Protein AF-A0A1J5MT23-F1 (afdb_monomer_lite)

Sequence (101 aa):
FCLCDFYVTNEESTKVYGDIKQYGIVAGTSLKYAGLSDKILPFVAVEAGVFDATMDHNNQRHSELQKSYKVSTGIEFKTSNDSAFSISVGYADELGSNTFQ

Foldseek 3Di:
DDDDDDDDDDDPDDDDPWDKDKDKDKDWDKDWDCVPHVFKTKMKMKMKMWIWIWTQDPNDIDTDTWIKMKIKIWIWGDPDPPDIDIDIDIDMDTDDDPDDD

Radius of gyration: 17.05 Å; chains: 1; bounding box: 48×28×42 Å

Structure (mmCIF, N/CA/C/O backbone):
data_AF-A0A1J5MT23-F1
#
_entry.id   AF-A0A1J5MT23-F1
#
loop_
_atom_site.group_PDB
_atom_site.id
_atom_site.type_symbol
_atom_site.label_atom_id
_atom_site.label_alt_id
_atom_site.label_comp_id
_atom_site.label_asym_id
_atom_site.label_entity_id
_atom_site.label_seq_id
_atom_site.pdbx_PDB_ins_code
_atom_site.Cartn_x
_atom_site.Cartn_y
_atom_site.Cartn_z
_atom_site.occupancy
_atom_site.B_iso_or_equiv
_atom_site.auth_seq_id
_atom_site.auth_comp_id
_atom_site.auth_asym_id
_atom_site.auth_atom_id
_atom_site.pdbx_PDB_model_num
ATOM 1 N N . PHE A 1 1 ? -1.972 13.651 4.020 1.00 30.08 1 PHE A N 1
ATOM 2 C CA . PHE A 1 1 ? -1.323 12.463 4.599 1.00 30.08 1 PHE A CA 1
ATOM 3 C C . PHE A 1 1 ? -0.349 11.928 3.569 1.00 30.08 1 PHE A C 1
ATOM 5 O O . PHE A 1 1 ? -0.781 11.600 2.476 1.00 30.08 1 PHE A O 1
ATOM 12 N N . CYS A 1 2 ? 0.949 11.968 3.867 1.00 23.20 2 CYS A N 1
ATOM 13 C CA . CYS A 1 2 ? 1.997 11.407 3.016 1.00 23.20 2 CYS A CA 1
ATOM 14 C C . CYS A 1 2 ? 2.316 10.021 3.588 1.00 23.20 2 CYS A C 1
ATOM 16 O O . CYS A 1 2 ? 2.796 9.946 4.719 1.00 23.20 2 CYS A O 1
ATOM 18 N N . LEU A 1 3 ? 1.944 8.950 2.883 1.00 25.09 3 LEU A N 1
ATOM 19 C CA . LEU A 1 3 ? 2.369 7.591 3.220 1.00 25.09 3 LEU A CA 1
ATOM 20 C C . LEU A 1 3 ? 3.709 7.337 2.525 1.00 25.09 3 LEU A C 1
ATOM 22 O O . LEU A 1 3 ? 3.800 7.458 1.306 1.00 25.09 3 LEU A O 1
ATOM 26 N N . CYS A 1 4 ? 4.730 6.984 3.301 1.00 29.03 4 CYS A N 1
ATOM 27 C CA . CYS A 1 4 ? 5.959 6.399 2.779 1.00 29.03 4 CYS A CA 1
ATOM 28 C C . CYS A 1 4 ? 5.875 4.886 3.001 1.00 29.03 4 CYS A C 1
ATOM 30 O O . CYS A 1 4 ? 6.108 4.424 4.118 1.00 29.03 4 CYS A O 1
ATOM 32 N N . ASP A 1 5 ? 5.530 4.135 1.959 1.00 35.56 5 ASP A N 1
ATOM 33 C CA . ASP A 1 5 ? 5.563 2.671 1.983 1.00 35.56 5 ASP A CA 1
ATOM 34 C C . ASP A 1 5 ? 6.954 2.171 1.560 1.00 35.56 5 ASP A C 1
ATOM 36 O O . ASP A 1 5 ? 7.527 2.650 0.580 1.00 35.56 5 ASP A O 1
ATOM 40 N N . PHE A 1 6 ? 7.497 1.200 2.299 1.00 31.31 6 PHE A N 1
ATOM 41 C CA . PHE A 1 6 ? 8.714 0.468 1.937 1.00 31.31 6 PHE A CA 1
ATOM 42 C C . PHE A 1 6 ? 8.331 -0.831 1.216 1.00 31.31 6 PHE A C 1
ATOM 44 O O . PHE A 1 6 ? 7.570 -1.634 1.754 1.00 31.31 6 PHE A O 1
ATOM 51 N N . TYR A 1 7 ? 8.884 -1.049 0.022 1.00 41.28 7 TYR A N 1
ATOM 52 C CA . TYR A 1 7 ? 8.693 -2.266 -0.769 1.00 41.28 7 TYR A CA 1
ATOM 53 C C . TYR A 1 7 ? 9.921 -3.177 -0.643 1.00 41.28 7 TYR A C 1
ATOM 55 O O . TYR A 1 7 ? 11.053 -2.711 -0.755 1.00 41.28 7 TYR A O 1
ATOM 63 N N . VAL A 1 8 ? 9.698 -4.476 -0.421 1.00 34.66 8 VAL A N 1
ATOM 64 C CA . VAL A 1 8 ? 10.716 -5.530 -0.556 1.00 34.66 8 VAL A CA 1
ATOM 65 C C . VAL A 1 8 ? 10.153 -6.562 -1.525 1.00 34.66 8 VAL A C 1
ATOM 67 O O . VAL A 1 8 ? 9.237 -7.304 -1.172 1.00 34.66 8 VAL A O 1
ATOM 70 N N . THR A 1 9 ? 10.660 -6.586 -2.754 1.00 39.19 9 THR A N 1
ATOM 71 C CA . THR A 1 9 ? 10.376 -7.649 -3.721 1.00 39.19 9 THR A CA 1
ATOM 72 C C . THR A 1 9 ? 11.400 -8.766 -3.526 1.00 39.19 9 THR A C 1
ATOM 74 O O . THR A 1 9 ? 12.599 -8.519 -3.419 1.00 39.19 9 THR A O 1
ATOM 77 N N . ASN A 1 10 ? 10.926 -10.005 -3.399 1.00 38.69 10 ASN A N 1
ATOM 78 C CA . ASN A 1 10 ? 11.782 -11.188 -3.384 1.00 38.69 10 ASN A CA 1
ATOM 79 C C . ASN A 1 10 ? 11.652 -11.858 -4.754 1.00 38.69 10 ASN A C 1
ATOM 81 O O . ASN A 1 10 ? 10.701 -12.601 -4.986 1.00 38.69 10 ASN A O 1
ATOM 85 N N . GLU A 1 11 ? 12.558 -11.526 -5.671 1.00 43.72 11 GLU A N 1
ATOM 86 C CA . GLU A 1 11 ? 12.685 -12.212 -6.957 1.00 43.72 11 GLU A CA 1
ATOM 87 C C . GLU A 1 11 ? 13.779 -13.281 -6.870 1.00 43.72 11 GLU A C 1
ATOM 89 O O . GLU A 1 11 ? 14.976 -12.997 -6.923 1.00 43.72 11 GLU A O 1
ATOM 94 N N . GLU A 1 12 ? 13.365 -14.546 -6.787 1.00 48.91 12 GLU A N 1
ATOM 95 C CA . GLU A 1 12 ? 14.185 -15.663 -7.250 1.00 48.91 12 GLU A CA 1
ATOM 96 C C . GLU A 1 12 ? 13.962 -15.846 -8.756 1.00 48.91 12 GLU A C 1
ATOM 98 O O . GLU A 1 12 ? 13.038 -16.543 -9.162 1.00 48.91 12 GLU A O 1
ATOM 103 N N . SER A 1 13 ? 14.809 -15.237 -9.590 1.00 38.44 13 SER A N 1
ATOM 104 C CA . SER A 1 13 ? 15.443 -15.893 -10.746 1.00 38.44 13 SER A CA 1
ATOM 105 C C . SER A 1 13 ? 16.292 -14.892 -11.536 1.00 38.44 13 SER A C 1
ATOM 107 O O . SER A 1 13 ? 15.863 -13.791 -11.850 1.00 38.44 13 SER A O 1
ATOM 109 N N . THR A 1 14 ? 17.494 -15.336 -11.908 1.00 36.19 14 THR A N 1
ATOM 110 C CA . THR A 1 14 ? 18.517 -14.671 -12.737 1.00 36.19 14 THR A CA 1
ATOM 111 C C . THR A 1 14 ? 19.237 -13.457 -12.134 1.00 36.19 14 THR A C 1
ATOM 113 O O . THR A 1 14 ? 18.769 -12.330 -12.113 1.00 36.19 14 THR A O 1
ATOM 116 N N . LYS A 1 15 ? 20.472 -13.728 -11.688 1.00 42.31 15 LYS A N 1
ATOM 117 C CA . LYS A 1 15 ? 21.497 -12.775 -11.246 1.00 42.31 15 LYS A CA 1
ATOM 118 C C . LYS A 1 15 ? 21.612 -11.557 -12.170 1.00 42.31 15 LYS A C 1
ATOM 120 O O . LYS A 1 15 ? 22.299 -11.621 -13.187 1.00 42.31 15 LYS A O 1
ATOM 125 N N . VAL A 1 16 ? 21.091 -10.428 -11.713 1.00 42.97 16 VAL A N 1
ATOM 126 C CA . VAL A 1 16 ? 21.553 -9.101 -12.108 1.00 42.97 16 VAL A CA 1
ATOM 127 C C . VAL A 1 16 ? 22.141 -8.461 -10.851 1.00 42.97 16 VAL A C 1
ATOM 129 O O . VAL A 1 16 ? 21.431 -8.116 -9.915 1.00 42.97 16 VAL A O 1
ATOM 132 N N . TYR A 1 17 ? 23.473 -8.394 -10.780 1.00 44.75 17 TYR A N 1
ATOM 133 C CA . TYR A 1 17 ? 24.194 -7.735 -9.686 1.00 44.75 17 TYR A CA 1
AT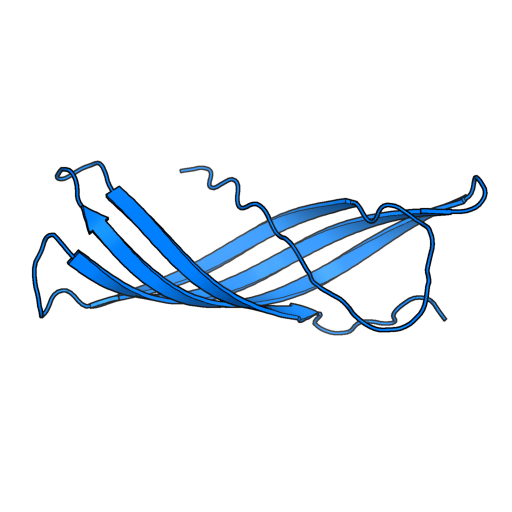OM 134 C C . TYR A 1 17 ? 24.091 -6.210 -9.862 1.00 44.75 17 TYR A C 1
ATOM 136 O O . TYR A 1 17 ? 24.998 -5.582 -10.415 1.00 44.75 17 TYR A O 1
ATOM 144 N N . GLY A 1 18 ? 22.975 -5.626 -9.438 1.00 52.44 18 GLY A N 1
ATOM 145 C CA . GLY A 1 18 ? 22.769 -4.181 -9.389 1.00 52.44 18 GLY A CA 1
ATOM 146 C C . GLY A 1 18 ? 21.690 -3.835 -8.369 1.00 52.44 18 GLY A C 1
ATOM 147 O O . GLY A 1 18 ? 20.652 -4.490 -8.328 1.00 52.44 18 GLY A O 1
ATOM 148 N N . ASP A 1 19 ? 21.941 -2.829 -7.534 1.00 62.44 19 ASP A N 1
ATOM 149 C CA . ASP A 1 19 ? 20.929 -2.314 -6.612 1.00 62.44 19 ASP A CA 1
ATOM 150 C C . ASP A 1 19 ? 19.840 -1.606 -7.433 1.00 62.44 19 ASP A C 1
ATOM 152 O O . ASP A 1 19 ? 20.090 -0.550 -8.020 1.00 62.44 19 ASP A O 1
ATOM 156 N N . ILE A 1 20 ? 18.634 -2.175 -7.480 1.00 67.12 20 ILE A N 1
ATOM 157 C CA . ILE A 1 20 ? 17.471 -1.517 -8.083 1.00 67.12 20 ILE A CA 1
ATOM 158 C C . ILE A 1 20 ? 16.884 -0.555 -7.049 1.00 67.12 20 ILE A C 1
ATOM 160 O O . ILE A 1 20 ? 16.499 -0.953 -5.949 1.00 67.12 20 ILE A O 1
ATOM 164 N N . LYS A 1 21 ? 16.805 0.729 -7.402 1.00 79.06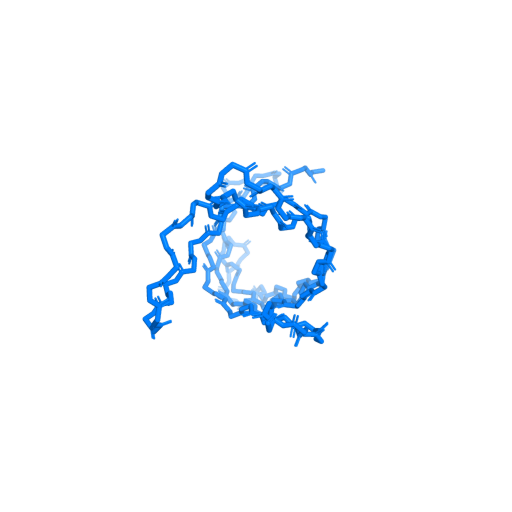 21 LYS A N 1
ATOM 165 C CA . LYS A 1 21 ? 16.140 1.757 -6.592 1.00 79.06 21 LYS A CA 1
ATOM 166 C C . LYS A 1 21 ? 14.868 2.192 -7.295 1.00 79.06 21 LYS A C 1
ATOM 168 O O . LYS A 1 21 ? 14.937 2.664 -8.425 1.00 79.06 21 LYS A O 1
ATOM 173 N N . GLN A 1 22 ? 13.732 2.074 -6.615 1.00 77.44 22 GLN A N 1
ATOM 174 C CA . GLN A 1 22 ? 12.435 2.498 -7.137 1.00 77.44 22 GLN A CA 1
ATOM 175 C C . GLN A 1 22 ? 11.823 3.573 -6.243 1.00 77.44 22 GLN A C 1
ATOM 177 O O . GLN A 1 22 ? 11.705 3.396 -5.030 1.00 77.44 22 GLN A O 1
ATOM 182 N N . TYR A 1 23 ? 11.408 4.681 -6.853 1.00 82.69 23 TYR A N 1
ATOM 183 C CA . TYR A 1 23 ? 10.656 5.744 -6.187 1.00 82.69 23 TYR A CA 1
ATOM 184 C C . TYR A 1 23 ? 9.471 6.132 -7.054 1.00 82.69 23 TYR A C 1
ATOM 186 O O . TYR A 1 23 ? 9.621 6.301 -8.259 1.00 82.69 23 TYR A O 1
ATOM 194 N N . GLY A 1 24 ? 8.293 6.299 -6.462 1.00 85.12 24 GLY A N 1
ATOM 195 C CA . GLY A 1 24 ? 7.095 6.534 -7.253 1.00 85.12 24 GLY A CA 1
ATOM 196 C C . GLY A 1 24 ? 5.988 7.260 -6.524 1.00 85.12 24 GLY A C 1
ATOM 197 O O . GLY A 1 24 ? 6.028 7.472 -5.311 1.00 85.12 24 GLY A O 1
ATOM 198 N N . ILE A 1 25 ? 4.990 7.638 -7.312 1.00 86.88 25 ILE A N 1
ATOM 199 C CA . ILE A 1 25 ? 3.731 8.185 -6.826 1.00 86.88 25 ILE A CA 1
ATOM 200 C C . ILE A 1 25 ? 2.687 7.089 -6.971 1.00 86.88 25 ILE A C 1
ATOM 202 O O . ILE A 1 25 ? 2.504 6.537 -8.056 1.00 86.88 25 ILE A O 1
ATOM 206 N N . VAL A 1 26 ? 1.987 6.815 -5.875 1.00 88.50 26 VAL A N 1
ATOM 207 C CA . VAL A 1 26 ? 0.871 5.873 -5.825 1.00 88.50 26 VAL A CA 1
ATOM 208 C C . VAL A 1 26 ? -0.423 6.618 -5.545 1.00 88.50 26 VAL A C 1
ATOM 210 O O . VAL A 1 26 ? -0.464 7.564 -4.756 1.00 88.50 26 VAL A O 1
ATOM 213 N N . ALA A 1 27 ? -1.492 6.186 -6.197 1.00 91.81 27 ALA A N 1
ATOM 214 C CA . ALA A 1 27 ? -2.845 6.628 -5.924 1.00 91.81 27 ALA A CA 1
ATOM 215 C C . ALA A 1 27 ? -3.756 5.407 -5.881 1.00 91.81 27 ALA A C 1
ATOM 217 O O . ALA A 1 27 ? -3.642 4.499 -6.703 1.00 91.81 27 ALA A O 1
ATOM 218 N N . GLY A 1 28 ? -4.685 5.381 -4.936 1.00 92.31 28 GLY A N 1
ATOM 219 C CA . GLY A 1 28 ? -5.559 4.235 -4.795 1.00 92.31 28 GLY A CA 1
ATOM 220 C C . GLY A 1 28 ? -6.761 4.489 -3.922 1.00 92.31 28 GLY A C 1
ATOM 221 O O . GLY A 1 28 ? -6.978 5.582 -3.397 1.00 92.31 28 GLY A O 1
ATOM 222 N N . THR A 1 29 ? -7.557 3.440 -3.803 1.00 95.44 29 THR A N 1
ATOM 223 C CA . THR A 1 29 ? -8.766 3.414 -2.998 1.00 95.44 29 THR A CA 1
ATOM 224 C C . THR A 1 29 ? -8.728 2.221 -2.060 1.00 95.44 29 THR A C 1
ATOM 226 O O . THR A 1 29 ? -8.145 1.184 -2.376 1.00 95.44 29 THR A O 1
ATOM 229 N N . SER A 1 30 ? -9.360 2.364 -0.899 1.00 95.19 30 SER A N 1
ATOM 230 C CA . SER A 1 30 ? -9.512 1.281 0.066 1.00 95.19 30 SER A CA 1
ATOM 231 C C . SER A 1 30 ? -10.953 1.191 0.544 1.00 95.19 30 SER A C 1
ATOM 233 O O . SER A 1 30 ? -11.633 2.201 0.730 1.00 95.19 30 SER A O 1
ATOM 235 N N . LEU A 1 31 ? -11.414 -0.038 0.748 1.00 95.31 31 LEU A N 1
ATOM 236 C CA . LEU A 1 31 ? -12.708 -0.355 1.327 1.00 95.31 31 LEU A CA 1
ATOM 237 C C . LEU A 1 31 ? -12.482 -0.966 2.706 1.00 95.31 31 LEU A C 1
ATOM 239 O O . LEU A 1 31 ? -11.874 -2.028 2.817 1.00 95.31 31 LEU A O 1
ATOM 243 N N . LYS A 1 32 ? -12.988 -0.301 3.748 1.00 93.62 32 LYS A N 1
ATOM 244 C CA . LYS A 1 32 ? -12.880 -0.735 5.146 1.00 93.62 32 LYS A CA 1
ATOM 245 C C . LYS A 1 32 ? -14.199 -1.334 5.621 1.00 93.62 32 LYS A C 1
ATOM 247 O O . LYS A 1 32 ? -15.260 -0.752 5.400 1.00 93.62 32 LYS A O 1
ATOM 252 N N . TYR A 1 33 ? -14.131 -2.461 6.317 1.00 90.69 33 TYR A N 1
ATOM 253 C CA . TYR A 1 33 ? -15.283 -3.116 6.923 1.00 90.69 33 TYR A CA 1
ATOM 254 C C . TYR A 1 33 ? -15.338 -2.833 8.428 1.00 90.69 33 TYR A C 1
ATOM 256 O O . TYR A 1 33 ? -14.456 -3.247 9.173 1.00 90.69 33 TYR A O 1
ATOM 264 N N . ALA A 1 34 ? -16.391 -2.149 8.884 1.00 82.88 34 ALA A N 1
ATOM 265 C CA . ALA A 1 34 ? -16.587 -1.788 10.294 1.00 82.88 34 ALA A CA 1
ATOM 266 C C . ALA A 1 34 ? -17.534 -2.726 11.065 1.00 82.88 34 ALA A C 1
ATOM 268 O O . ALA A 1 34 ? -17.779 -2.519 12.247 1.00 82.88 34 ALA A O 1
ATOM 269 N N . GLY A 1 35 ? -18.064 -3.777 10.429 1.00 73.75 35 GLY A N 1
ATOM 270 C CA . GLY A 1 35 ? -19.114 -4.611 11.030 1.00 73.75 35 GLY A CA 1
ATOM 271 C C . GLY A 1 35 ? -18.670 -5.524 12.183 1.00 73.75 35 GLY A C 1
ATOM 272 O O . GLY A 1 35 ? -19.521 -6.151 12.801 1.00 73.75 35 GLY A O 1
ATOM 273 N N . LEU A 1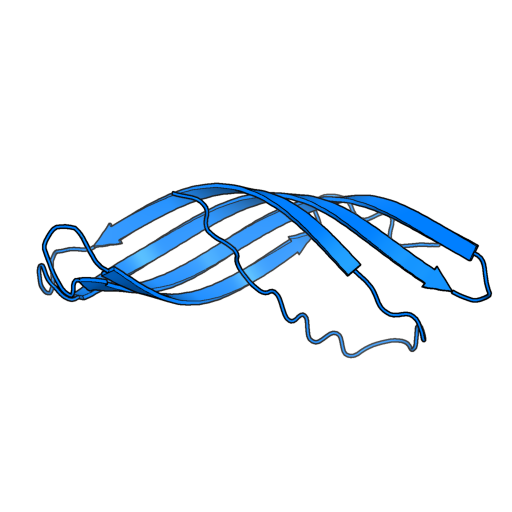 36 ? -17.367 -5.625 12.473 1.00 70.31 36 LEU A N 1
ATOM 274 C CA . LEU A 1 36 ? -16.828 -6.411 13.598 1.00 70.31 36 LEU A CA 1
ATOM 275 C C . LEU A 1 36 ? -16.533 -5.549 14.836 1.00 70.31 36 LEU A C 1
ATOM 277 O O . LEU A 1 36 ? -16.773 -5.979 15.961 1.00 70.31 36 LEU A O 1
ATOM 281 N N . SER A 1 37 ? -15.973 -4.354 14.641 1.00 79.50 37 SER A N 1
ATOM 282 C CA . SER A 1 37 ? -15.611 -3.402 15.694 1.00 79.50 37 SER A CA 1
ATOM 283 C C . SER A 1 37 ? -15.237 -2.063 15.066 1.00 79.50 37 SER A C 1
ATOM 285 O O . SER A 1 37 ? -14.527 -2.031 14.065 1.00 79.50 37 SER A O 1
ATOM 287 N N . ASP A 1 38 ? -15.583 -0.950 15.711 1.00 83.44 38 ASP A N 1
ATOM 288 C CA . ASP A 1 38 ? -15.163 0.379 15.244 1.00 83.44 38 ASP A CA 1
ATOM 289 C C . ASP A 1 38 ? -13.651 0.626 15.382 1.00 83.44 38 ASP A C 1
ATOM 291 O O . ASP A 1 38 ? -13.129 1.575 14.784 1.00 83.44 38 ASP A O 1
ATOM 295 N N . LYS A 1 39 ? -12.956 -0.217 16.166 1.00 89.50 39 LYS A N 1
ATOM 296 C CA . LYS A 1 39 ? -11.518 -0.119 16.459 1.00 89.50 39 LYS A CA 1
ATOM 297 C C . LYS A 1 39 ? -10.636 -1.014 15.589 1.00 89.50 39 LYS A C 1
ATOM 299 O O . LYS A 1 39 ? -9.448 -0.728 15.482 1.00 89.50 39 LYS A O 1
ATOM 304 N N . ILE A 1 40 ? -11.186 -2.081 15.005 1.00 92.38 40 ILE A N 1
ATOM 305 C CA . ILE A 1 40 ? -10.452 -3.043 14.170 1.00 92.38 40 ILE A CA 1
ATOM 306 C C . ILE A 1 40 ? -11.192 -3.163 12.844 1.00 92.38 40 ILE A C 1
ATOM 308 O O . ILE A 1 40 ? -12.282 -3.728 12.788 1.00 92.38 40 ILE A O 1
ATOM 312 N N . LEU A 1 41 ? -10.588 -2.629 11.789 1.00 94.31 41 LEU A N 1
ATOM 313 C CA . LEU A 1 41 ? -11.193 -2.487 10.474 1.00 94.31 41 LEU A CA 1
ATOM 314 C C . LEU A 1 41 ? -10.402 -3.298 9.444 1.00 94.31 41 LEU A C 1
ATOM 316 O O . LEU A 1 41 ? -9.385 -2.816 8.936 1.00 94.31 41 LEU A O 1
ATOM 320 N N . PRO A 1 42 ? -10.841 -4.523 9.109 1.00 95.25 42 PRO A N 1
ATOM 321 C CA . PRO A 1 42 ? -10.350 -5.212 7.926 1.00 95.25 42 PRO A CA 1
ATOM 322 C C . PRO A 1 42 ? -10.581 -4.355 6.682 1.00 95.25 42 PRO A C 1
ATOM 324 O O . PRO A 1 42 ? -11.616 -3.692 6.566 1.00 95.25 42 PRO A O 1
ATOM 327 N N . PHE A 1 43 ? -9.641 -4.372 5.745 1.00 95.44 43 PHE A N 1
ATOM 328 C CA . PHE A 1 43 ? -9.766 -3.612 4.511 1.00 95.44 43 PHE A CA 1
ATOM 329 C C . PHE A 1 43 ? -9.163 -4.329 3.311 1.00 95.44 43 PHE A C 1
ATOM 331 O O . PHE A 1 43 ? -8.260 -5.152 3.448 1.00 95.44 43 PHE A O 1
ATOM 338 N N . VAL A 1 44 ? -9.650 -3.951 2.132 1.00 96.81 44 VAL A N 1
ATOM 339 C CA . VAL A 1 44 ? -9.049 -4.268 0.832 1.00 96.81 44 VAL A CA 1
ATOM 340 C C . VAL A 1 44 ? -8.705 -2.953 0.147 1.00 96.81 44 VAL A C 1
ATOM 342 O O . VAL A 1 44 ? -9.501 -2.015 0.201 1.00 96.81 44 VAL A O 1
ATOM 345 N N . ALA A 1 45 ? -7.538 -2.864 -0.480 1.00 96.50 45 ALA A N 1
ATOM 346 C CA . ALA A 1 45 ? -7.110 -1.690 -1.226 1.00 96.50 45 ALA A CA 1
ATOM 347 C C . ALA A 1 45 ? -6.620 -2.060 -2.625 1.00 96.50 45 ALA A C 1
ATOM 349 O O . ALA A 1 45 ? -6.059 -3.133 -2.849 1.00 96.50 45 ALA A O 1
ATOM 350 N N . VAL A 1 46 ? -6.857 -1.145 -3.561 1.00 94.75 46 VAL A N 1
ATOM 351 C CA . VAL A 1 46 ? -6.354 -1.206 -4.931 1.00 94.75 46 VAL A CA 1
ATOM 352 C C . VAL A 1 46 ? -5.667 0.114 -5.225 1.00 94.75 46 VAL A C 1
ATOM 354 O O . VAL A 1 46 ? -6.262 1.184 -5.077 1.00 94.75 46 VAL A O 1
ATOM 357 N N . GLU A 1 47 ? -4.413 0.028 -5.635 1.00 92.81 47 GLU A N 1
ATOM 358 C CA . GLU A 1 47 ? -3.539 1.164 -5.886 1.00 92.81 47 GLU A CA 1
ATOM 359 C C . GLU A 1 47 ? -2.918 1.017 -7.272 1.00 92.81 47 GLU A C 1
ATOM 361 O O . GLU A 1 47 ? -2.620 -0.087 -7.720 1.00 92.81 47 GLU A O 1
ATOM 366 N N . ALA A 1 48 ? -2.728 2.135 -7.957 1.00 90.94 48 ALA A N 1
ATOM 367 C CA . ALA A 1 48 ? -1.956 2.226 -9.181 1.00 90.94 48 ALA A CA 1
ATOM 368 C C . ALA A 1 48 ? -0.870 3.280 -8.985 1.00 90.94 48 ALA A C 1
ATOM 370 O O . ALA A 1 48 ? -1.089 4.297 -8.321 1.00 90.94 48 ALA A O 1
ATOM 371 N N . GLY A 1 49 ? 0.304 3.046 -9.556 1.00 89.62 49 GLY A N 1
ATOM 372 C CA . GLY A 1 49 ? 1.423 3.956 -9.397 1.00 89.62 49 GLY A CA 1
ATOM 373 C C . GLY A 1 49 ? 2.322 4.031 -10.613 1.00 89.62 49 GLY A C 1
ATOM 374 O O . GLY A 1 49 ? 2.276 3.194 -11.516 1.00 89.62 49 GLY A O 1
ATOM 375 N N . VAL A 1 50 ? 3.131 5.083 -10.617 1.00 87.25 50 VAL A N 1
ATOM 376 C CA . VAL A 1 50 ? 4.223 5.279 -11.567 1.00 87.25 50 VAL A CA 1
ATOM 377 C C . VAL A 1 50 ? 5.505 5.425 -10.764 1.00 87.25 50 VAL A C 1
ATOM 379 O O . VAL A 1 50 ? 5.559 6.240 -9.841 1.00 87.25 50 VAL A O 1
ATOM 382 N N . PHE A 1 51 ? 6.513 4.640 -11.120 1.00 85.38 51 PHE A N 1
ATOM 383 C CA . PHE A 1 51 ? 7.773 4.503 -10.406 1.00 85.38 51 PHE A CA 1
ATOM 384 C C . PHE A 1 51 ? 8.930 4.785 -11.363 1.00 85.38 51 PHE A C 1
ATOM 386 O O . PHE A 1 51 ? 8.955 4.271 -12.474 1.00 85.38 51 PHE A O 1
ATOM 393 N N . ASP A 1 52 ? 9.879 5.613 -10.942 1.00 83.31 52 ASP A N 1
ATOM 394 C CA . ASP A 1 52 ? 11.199 5.698 -11.564 1.00 83.31 52 ASP A CA 1
ATOM 395 C C . ASP A 1 52 ? 12.062 4.584 -10.971 1.00 83.31 52 ASP A C 1
ATOM 397 O O . ASP A 1 52 ? 12.393 4.609 -9.779 1.00 83.31 52 ASP A O 1
ATOM 401 N N . ALA A 1 53 ? 12.365 3.589 -11.801 1.00 81.88 53 ALA A N 1
ATOM 402 C CA . ALA A 1 53 ? 13.248 2.486 -11.480 1.00 81.88 53 ALA A CA 1
ATOM 403 C C . ALA A 1 53 ? 14.636 2.790 -12.039 1.00 81.88 53 ALA A C 1
ATOM 405 O O . ALA A 1 53 ? 14.839 2.835 -13.251 1.00 81.88 53 ALA A O 1
ATOM 406 N N . THR A 1 54 ? 15.604 3.004 -11.150 1.00 79.56 54 THR A N 1
ATOM 407 C CA . THR A 1 54 ? 17.012 3.169 -11.511 1.00 79.56 54 THR A CA 1
ATOM 408 C C . THR A 1 54 ? 17.776 1.883 -11.212 1.00 79.56 54 THR A C 1
ATOM 410 O O . THR A 1 54 ? 17.729 1.380 -10.088 1.00 79.56 54 THR A O 1
ATOM 413 N N . MET A 1 55 ? 18.536 1.406 -12.195 1.00 78.94 55 MET A N 1
ATOM 414 C CA . MET A 1 55 ? 19.501 0.321 -12.057 1.00 78.94 55 MET A CA 1
ATOM 415 C C . MET A 1 55 ? 20.896 0.830 -12.432 1.00 78.94 55 MET A C 1
ATOM 417 O O . MET A 1 55 ? 21.114 1.328 -13.539 1.00 78.94 55 MET A O 1
ATOM 421 N N . ASP A 1 56 ? 21.845 0.686 -11.508 1.00 75.12 56 ASP A N 1
ATOM 422 C CA . ASP A 1 56 ? 23.256 0.991 -11.741 1.00 75.12 56 ASP A CA 1
ATOM 423 C C . ASP A 1 56 ? 24.020 -0.319 -12.001 1.00 75.12 56 ASP A C 1
ATOM 425 O O . ASP A 1 56 ? 24.129 -1.172 -11.118 1.00 75.12 56 ASP A O 1
ATOM 429 N N . HIS A 1 57 ? 24.563 -0.493 -13.211 1.00 74.94 57 HIS A N 1
ATOM 430 C CA . HIS A 1 57 ? 25.360 -1.671 -13.569 1.00 74.94 57 HIS A CA 1
ATOM 431 C C . HIS A 1 57 ? 26.539 -1.292 -14.474 1.00 74.94 57 HIS A C 1
ATOM 433 O O . HIS A 1 57 ? 26.372 -0.585 -15.460 1.00 74.94 57 HIS A O 1
ATOM 439 N N . ASN A 1 58 ? 27.756 -1.749 -14.149 1.00 69.56 58 ASN A N 1
ATOM 440 C CA . ASN A 1 58 ? 28.979 -1.507 -14.938 1.00 69.56 58 ASN A CA 1
ATOM 441 C C . ASN A 1 58 ? 29.206 -0.035 -15.363 1.00 69.56 58 ASN A C 1
ATOM 443 O O . ASN A 1 58 ? 29.533 0.239 -16.517 1.00 69.56 58 ASN A O 1
ATOM 447 N N . ASN A 1 59 ? 29.047 0.924 -14.439 1.00 68.88 59 ASN A N 1
ATOM 448 C CA . ASN A 1 59 ? 29.124 2.377 -14.700 1.00 68.88 59 ASN A CA 1
ATOM 449 C C . ASN A 1 59 ? 28.100 2.914 -15.722 1.00 68.88 59 ASN A C 1
ATOM 451 O O . ASN A 1 59 ? 28.235 4.045 -16.193 1.00 68.88 59 ASN A O 1
ATOM 455 N N . GLN A 1 60 ? 27.065 2.141 -16.043 1.00 67.56 60 GLN A N 1
ATOM 456 C CA . GLN A 1 60 ? 25.923 2.578 -16.833 1.00 67.56 60 GLN A CA 1
ATOM 457 C C . GLN A 1 60 ? 24.700 2.664 -15.923 1.00 67.56 60 GLN A C 1
ATOM 459 O O . GLN A 1 60 ? 24.347 1.712 -15.226 1.00 67.56 60 GLN A O 1
ATOM 464 N N . ARG A 1 61 ? 24.082 3.847 -15.908 1.00 72.50 61 ARG A N 1
ATOM 465 C CA . ARG A 1 61 ? 22.841 4.104 -15.183 1.00 72.50 61 ARG A CA 1
ATOM 466 C C . ARG A 1 61 ? 21.681 3.978 -16.156 1.00 72.50 61 ARG A C 1
ATOM 468 O O . ARG A 1 61 ? 21.583 4.765 -17.096 1.00 72.50 61 ARG A O 1
ATOM 475 N N . HIS A 1 62 ? 20.805 3.021 -15.897 1.00 75.31 62 HIS A N 1
ATOM 476 C CA . HIS A 1 62 ? 19.548 2.863 -16.612 1.00 75.31 62 HIS A CA 1
ATOM 477 C C . HIS A 1 62 ? 18.407 3.358 -15.723 1.00 75.31 62 HIS A C 1
ATOM 479 O O . HIS A 1 62 ? 18.355 3.024 -14.543 1.00 75.31 62 HIS A O 1
ATOM 485 N N . SER A 1 63 ? 17.525 4.192 -16.273 1.00 77.12 63 SER A N 1
ATOM 486 C CA . SER A 1 63 ? 16.316 4.672 -15.597 1.00 77.12 63 SER A CA 1
ATOM 487 C C . SER A 1 63 ? 15.129 4.446 -16.519 1.00 77.12 63 SER A C 1
ATOM 489 O O . SER A 1 63 ? 15.183 4.794 -17.702 1.00 77.12 63 SER A O 1
ATOM 491 N N . GLU A 1 64 ? 14.085 3.834 -15.975 1.00 80.44 64 GLU A N 1
ATOM 492 C CA . GLU A 1 64 ? 12.839 3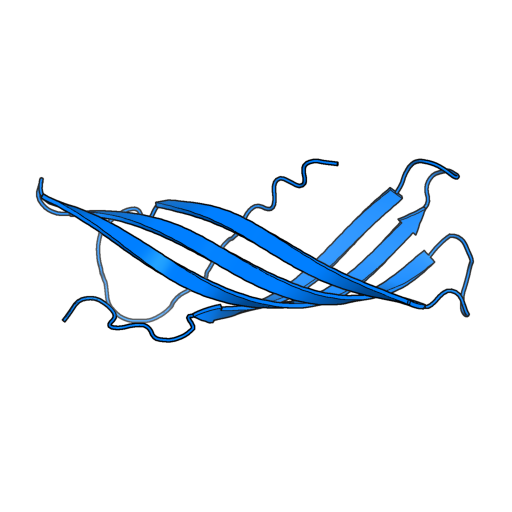.570 -16.677 1.00 80.44 64 GLU A CA 1
ATOM 493 C C . GLU A 1 64 ? 11.647 3.967 -15.807 1.00 80.44 64 GLU A C 1
ATOM 495 O O . GLU A 1 64 ? 11.618 3.737 -14.597 1.00 80.44 64 GLU A O 1
ATOM 500 N N . LEU A 1 65 ? 10.643 4.566 -16.448 1.00 81.94 65 LEU A N 1
ATOM 501 C CA . LEU A 1 65 ? 9.359 4.840 -15.818 1.00 81.94 65 LEU A CA 1
ATOM 502 C C . LEU A 1 65 ? 8.466 3.606 -15.930 1.00 81.94 65 LEU A C 1
ATOM 504 O O . LEU A 1 65 ? 7.892 3.336 -16.985 1.00 81.94 65 LEU A O 1
ATOM 508 N N . GLN A 1 66 ? 8.304 2.905 -14.818 1.00 83.44 66 GLN A N 1
ATOM 509 C CA . GLN A 1 66 ? 7.442 1.742 -14.695 1.00 83.44 66 GLN A CA 1
ATOM 510 C C . GLN A 1 66 ? 6.055 2.155 -14.203 1.00 83.44 66 GLN A C 1
ATOM 512 O O . GLN A 1 66 ? 5.905 2.975 -13.296 1.00 83.44 66 GLN A O 1
ATOM 517 N N . LYS A 1 67 ? 5.012 1.575 -14.792 1.00 86.75 67 LYS A N 1
ATOM 518 C CA . LYS A 1 67 ? 3.644 1.666 -14.269 1.00 86.75 67 LYS A CA 1
ATOM 519 C C . LYS A 1 67 ? 3.349 0.370 -13.538 1.00 86.75 67 LYS A C 1
ATOM 521 O O . LYS A 1 67 ? 3.691 -0.687 -14.050 1.00 86.75 67 LYS A O 1
ATOM 526 N N . SER A 1 68 ? 2.686 0.424 -12.395 1.00 87.19 68 SER A N 1
ATOM 527 C CA . SER A 1 68 ? 2.304 -0.786 -11.667 1.00 87.19 68 SER A CA 1
ATOM 528 C C . SER A 1 68 ? 0.947 -0.636 -10.999 1.00 87.19 68 SER A C 1
ATOM 530 O O . SER A 1 68 ? 0.419 0.472 -10.845 1.00 87.19 68 SER A O 1
ATOM 532 N N . TYR A 1 69 ? 0.367 -1.769 -10.622 1.00 89.75 69 TYR A N 1
ATOM 533 C CA . TYR A 1 69 ? -0.768 -1.817 -9.713 1.00 89.75 69 TYR A CA 1
ATOM 534 C C . TYR A 1 69 ? -0.434 -2.680 -8.504 1.00 89.75 69 TYR A C 1
ATOM 536 O O . TYR A 1 69 ? 0.401 -3.578 -8.566 1.00 89.75 69 TYR A O 1
ATOM 544 N N . LYS A 1 70 ? -1.126 -2.417 -7.401 1.00 90.69 70 LYS A N 1
ATOM 545 C CA . LYS A 1 70 ? -1.053 -3.182 -6.163 1.00 90.69 70 LYS A CA 1
ATOM 546 C C . LYS A 1 70 ? -2.459 -3.483 -5.680 1.00 90.69 70 LYS A C 1
ATOM 548 O O . LYS A 1 70 ? -3.321 -2.607 -5.639 1.00 90.69 70 LYS A O 1
ATOM 553 N N . VAL A 1 71 ? -2.678 -4.730 -5.291 1.00 93.06 71 VAL A N 1
ATOM 554 C CA . VAL A 1 71 ? -3.875 -5.164 -4.575 1.00 93.06 71 VAL A CA 1
ATOM 555 C C . VAL A 1 71 ? -3.428 -5.640 -3.206 1.00 93.06 71 VAL A C 1
ATOM 557 O O . VAL A 1 71 ? -2.567 -6.513 -3.103 1.00 93.06 71 VAL A O 1
ATOM 560 N N . SER A 1 72 ? -3.993 -5.073 -2.145 1.00 95.62 72 SER A N 1
ATOM 561 C CA . SER A 1 72 ? -3.647 -5.442 -0.776 1.00 95.62 72 SER A CA 1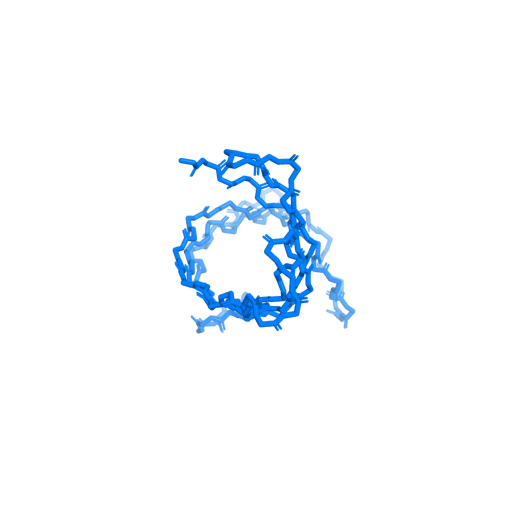
ATOM 562 C C . SER A 1 72 ? -4.875 -5.710 0.077 1.00 95.62 72 SER A C 1
ATOM 564 O O . SER A 1 72 ? -5.968 -5.194 -0.155 1.00 95.62 72 SER A O 1
ATOM 566 N N . THR A 1 73 ? -4.683 -6.550 1.084 1.00 96.75 73 THR A N 1
ATOM 567 C CA . THR A 1 73 ? -5.641 -6.788 2.156 1.00 96.75 73 THR A CA 1
ATOM 568 C C . THR A 1 73 ? -4.939 -6.569 3.484 1.00 96.75 73 THR A C 1
ATOM 570 O O . THR A 1 73 ? -3.757 -6.883 3.645 1.00 96.75 73 THR A O 1
ATOM 573 N N . GLY A 1 74 ? -5.651 -6.023 4.458 1.00 96.12 74 GLY A N 1
ATOM 574 C CA . GLY A 1 74 ? -5.044 -5.676 5.731 1.00 96.12 74 GLY A CA 1
ATOM 575 C C . GLY A 1 74 ? -6.045 -5.462 6.843 1.00 96.12 74 GLY A C 1
ATOM 576 O O . GLY A 1 74 ? -7.252 -5.640 6.683 1.00 96.12 74 GLY A O 1
ATOM 577 N N . ILE A 1 75 ? -5.506 -5.087 7.994 1.00 95.12 75 ILE A N 1
ATOM 578 C CA . ILE A 1 75 ? -6.268 -4.724 9.180 1.00 95.12 75 ILE A CA 1
ATOM 579 C C . ILE A 1 75 ? -5.757 -3.365 9.648 1.00 95.12 75 ILE A C 1
ATOM 581 O O . ILE A 1 75 ? -4.557 -3.175 9.856 1.00 95.12 75 ILE A O 1
ATOM 585 N N . GLU A 1 76 ? -6.674 -2.418 9.805 1.00 95.62 76 GLU A N 1
ATOM 586 C CA . GLU A 1 76 ? -6.417 -1.131 10.439 1.00 95.62 76 GLU A CA 1
ATOM 587 C C . GLU A 1 76 ? -6.902 -1.152 11.890 1.00 95.62 76 GLU A C 1
ATOM 589 O O . GLU A 1 76 ? -8.015 -1.579 12.193 1.00 95.62 76 GLU A O 1
ATOM 594 N N . PHE A 1 77 ? -6.062 -0.654 12.786 1.00 94.75 77 PHE A N 1
ATOM 595 C CA . PHE A 1 77 ? -6.327 -0.533 14.208 1.00 94.75 77 PHE A CA 1
ATOM 596 C C . PHE A 1 77 ? -6.412 0.946 14.567 1.00 94.75 77 PHE A C 1
ATOM 598 O O . PHE A 1 77 ? -5.417 1.674 14.503 1.00 94.75 77 PHE A O 1
ATOM 605 N N . LYS A 1 78 ? -7.597 1.398 14.975 1.00 93.69 78 LYS A N 1
ATOM 606 C CA . LYS A 1 78 ? -7.777 2.759 15.482 1.00 93.69 78 LYS A CA 1
ATOM 607 C C . LYS A 1 78 ? -7.285 2.847 16.919 1.00 93.69 78 LYS A C 1
ATOM 609 O O . LYS A 1 78 ? -7.817 2.183 17.811 1.00 93.69 78 LYS A O 1
ATOM 614 N N . THR A 1 79 ? -6.292 3.696 17.151 1.00 90.75 79 THR A N 1
ATOM 615 C CA . THR A 1 79 ? -5.811 4.032 18.497 1.00 90.75 79 THR A CA 1
ATOM 616 C C . THR A 1 79 ? -6.588 5.210 19.088 1.00 90.75 79 THR A C 1
ATOM 618 O O . THR A 1 79 ? -6.778 5.267 20.301 1.00 90.75 79 THR A O 1
ATOM 621 N N . SER A 1 80 ? -7.104 6.106 18.240 1.00 89.94 80 SER A N 1
ATOM 622 C CA . SER A 1 80 ? -8.045 7.175 18.596 1.00 89.94 80 SER A CA 1
ATOM 623 C C . SER A 1 80 ? -8.959 7.505 17.406 1.00 89.94 80 SER A C 1
ATOM 625 O O . SER A 1 80 ? -8.972 6.776 16.413 1.00 89.94 80 SER A O 1
ATOM 627 N N . ASN A 1 81 ? -9.725 8.595 17.490 1.00 86.44 81 ASN A N 1
ATOM 628 C CA . ASN A 1 81 ? -10.535 9.068 16.365 1.00 86.44 81 ASN A CA 1
ATOM 629 C C . ASN A 1 81 ? -9.674 9.560 15.189 1.00 86.44 81 ASN A C 1
ATOM 631 O O . ASN A 1 81 ? -10.096 9.427 14.044 1.00 86.44 81 ASN A O 1
ATOM 635 N N . ASP A 1 82 ? -8.466 10.059 15.472 1.00 91.25 82 ASP A N 1
ATOM 636 C CA . ASP A 1 82 ? -7.597 10.715 14.485 1.00 91.25 82 ASP A CA 1
ATOM 637 C C . ASP A 1 82 ? -6.310 9.929 14.201 1.00 91.25 82 ASP A C 1
ATOM 639 O O . ASP A 1 82 ? -5.515 10.306 13.339 1.00 91.25 82 ASP A O 1
ATOM 643 N N . SER A 1 83 ? -6.081 8.834 14.929 1.00 93.56 83 SER A N 1
ATOM 644 C CA . SER A 1 83 ? -4.874 8.024 14.804 1.00 93.56 83 SER A CA 1
ATOM 645 C C . SER A 1 83 ? -5.208 6.554 14.603 1.00 93.56 83 SER A C 1
ATOM 647 O O . SER A 1 83 ? -5.985 5.950 15.348 1.00 93.56 83 SER A O 1
ATOM 649 N N . ALA A 1 84 ? -4.560 5.965 13.607 1.00 93.94 84 ALA A N 1
ATOM 650 C CA . ALA A 1 84 ? -4.639 4.549 13.313 1.00 93.94 84 ALA A CA 1
ATOM 651 C C . ALA A 1 84 ? -3.271 4.036 12.862 1.00 93.94 84 ALA A C 1
ATOM 653 O O . ALA A 1 84 ? -2.461 4.793 12.325 1.00 93.94 84 ALA A O 1
ATOM 654 N N . PHE A 1 85 ? -3.028 2.749 13.073 1.00 95.12 85 PHE A N 1
ATOM 655 C CA . PHE A 1 85 ? -1.956 2.030 12.395 1.00 95.12 85 PHE A CA 1
ATOM 656 C C . PHE A 1 85 ? -2.573 0.905 11.571 1.00 95.12 85 PHE A C 1
ATOM 658 O O . PHE A 1 85 ? -3.625 0.378 11.931 1.00 95.12 85 PHE A O 1
ATOM 665 N N . SER A 1 86 ? -1.937 0.527 10.470 1.00 94.75 86 SER A N 1
ATOM 666 C CA . SER A 1 86 ? -2.410 -0.578 9.643 1.00 94.75 86 SER A CA 1
ATOM 667 C C . SER A 1 86 ? -1.284 -1.548 9.334 1.00 94.75 86 SER A C 1
ATOM 669 O O . SER A 1 86 ? -0.113 -1.177 9.280 1.00 94.75 86 SER A O 1
ATOM 671 N N . ILE A 1 87 ? -1.659 -2.812 9.175 1.00 95.50 87 ILE A N 1
ATOM 672 C CA . ILE A 1 87 ? -0.787 -3.871 8.679 1.00 95.50 87 ILE A CA 1
ATOM 673 C C . ILE A 1 87 ? -1.491 -4.456 7.464 1.00 95.50 87 ILE A C 1
ATOM 675 O O . ILE A 1 87 ? -2.679 -4.780 7.534 1.00 95.50 87 ILE A O 1
ATOM 679 N N . SER A 1 88 ? -0.773 -4.581 6.353 1.00 94.56 88 SER A N 1
ATOM 680 C CA . SER A 1 88 ? -1.316 -5.160 5.130 1.00 94.56 88 SER A CA 1
ATOM 681 C C . SER A 1 88 ? -0.308 -6.058 4.442 1.00 94.56 88 SER A C 1
ATOM 683 O O . SER A 1 88 ? 0.902 -5.920 4.608 1.00 94.56 88 SER A O 1
ATOM 685 N N . VAL A 1 89 ? -0.849 -6.989 3.674 1.00 94.69 89 VAL A N 1
ATOM 686 C CA . VAL A 1 89 ? -0.131 -7.840 2.737 1.00 94.69 89 VAL A CA 1
ATOM 687 C C . VAL A 1 89 ? -0.746 -7.593 1.371 1.00 94.69 89 VAL A C 1
ATOM 689 O O . VAL A 1 89 ? -1.967 -7.482 1.236 1.00 94.69 89 VAL A O 1
ATOM 692 N N . GLY A 1 90 ? 0.095 -7.466 0.356 1.00 90.50 90 GLY A N 1
ATOM 693 C CA . GLY A 1 90 ? -0.365 -7.181 -0.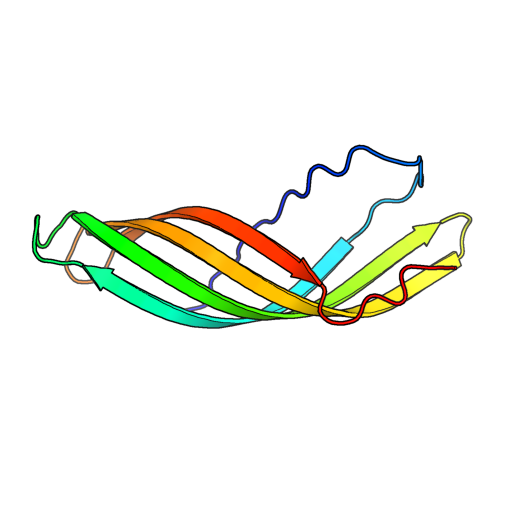988 1.00 90.50 90 GLY A CA 1
ATOM 694 C C . GLY A 1 90 ? 0.518 -7.799 -2.046 1.00 90.50 90 GLY A C 1
ATOM 695 O O . GLY A 1 90 ? 1.669 -8.149 -1.799 1.00 90.50 90 GLY A O 1
ATOM 696 N N . TYR A 1 91 ? -0.075 -7.913 -3.221 1.00 89.38 91 TYR A N 1
ATOM 697 C CA . TYR A 1 91 ? 0.582 -8.281 -4.456 1.00 89.38 91 TYR A CA 1
ATOM 698 C C . TYR A 1 91 ? 0.698 -7.031 -5.326 1.00 89.38 91 TYR A C 1
ATOM 700 O O . TYR A 1 91 ? -0.268 -6.271 -5.430 1.00 89.38 91 TYR A O 1
ATOM 708 N N . ALA A 1 92 ? 1.866 -6.821 -5.922 1.00 86.31 92 ALA A N 1
ATOM 709 C CA . ALA A 1 92 ? 2.122 -5.742 -6.863 1.00 86.31 92 ALA A CA 1
ATOM 710 C C . ALA A 1 92 ? 2.644 -6.330 -8.176 1.00 86.31 92 ALA A C 1
ATOM 712 O O . ALA A 1 92 ? 3.395 -7.304 -8.142 1.00 86.31 92 ALA A O 1
ATOM 713 N N . ASP A 1 93 ? 2.233 -5.744 -9.299 1.00 84.44 93 ASP A N 1
ATOM 714 C CA . ASP A 1 93 ? 2.635 -6.179 -10.638 1.00 84.44 93 ASP A CA 1
ATOM 715 C C . ASP A 1 93 ? 2.845 -4.989 -11.580 1.00 84.44 93 ASP A C 1
ATOM 717 O O . ASP A 1 93 ? 2.211 -3.936 -11.439 1.00 84.44 93 ASP A O 1
ATOM 721 N N . GLU A 1 94 ? 3.739 -5.166 -12.548 1.00 81.69 94 GLU A N 1
ATOM 722 C CA . GLU A 1 94 ? 4.118 -4.159 -13.532 1.00 81.69 94 GLU A CA 1
ATOM 723 C C . GLU A 1 94 ? 3.164 -4.176 -14.738 1.00 81.69 94 GLU A C 1
ATOM 725 O O . GLU A 1 94 ? 2.937 -5.187 -15.402 1.00 81.69 94 GLU A O 1
ATOM 730 N N . LEU A 1 95 ? 2.618 -3.011 -15.084 1.00 65.81 95 LEU A N 1
ATOM 731 C CA . LEU A 1 95 ? 1.772 -2.819 -16.257 1.00 65.81 95 LEU A CA 1
ATOM 732 C C . LEU A 1 95 ? 2.637 -2.475 -17.469 1.00 65.81 95 LEU A C 1
ATOM 734 O O . LEU A 1 95 ? 2.905 -1.304 -17.742 1.00 65.81 95 LEU A O 1
ATOM 738 N N . GLY A 1 96 ? 3.003 -3.509 -18.227 1.00 56.25 96 GLY A N 1
ATOM 739 C CA . GLY A 1 96 ? 3.666 -3.366 -19.525 1.00 56.25 96 GLY A CA 1
ATOM 740 C C . GLY A 1 96 ? 5.189 -3.299 -19.448 1.00 56.25 96 GLY A C 1
ATOM 741 O O . GLY A 1 96 ? 5.785 -2.434 -20.085 1.00 56.25 96 GLY A O 1
ATOM 742 N N . SER A 1 97 ? 5.805 -4.206 -18.688 1.00 47.53 97 SER A N 1
ATOM 743 C CA . SER A 1 97 ? 7.262 -4.341 -18.616 1.00 47.53 97 SER A CA 1
ATOM 744 C C . SER A 1 97 ? 7.833 -4.788 -19.970 1.00 47.53 97 SER A C 1
ATOM 746 O O . SER A 1 97 ? 7.600 -5.912 -20.412 1.00 47.53 97 SER A O 1
ATOM 748 N N . ASN A 1 98 ? 8.599 -3.912 -20.623 1.00 48.94 98 ASN A N 1
ATOM 749 C CA . ASN A 1 98 ? 9.646 -4.325 -21.558 1.00 48.94 98 ASN A CA 1
ATOM 750 C C . ASN A 1 98 ? 10.930 -4.459 -20.738 1.00 48.94 98 ASN A C 1
ATOM 752 O O . ASN A 1 98 ? 11.865 -3.681 -20.900 1.00 48.94 98 ASN A O 1
ATOM 756 N N . THR A 1 99 ? 10.921 -5.392 -19.790 1.00 50.31 99 THR A N 1
ATOM 757 C CA . THR A 1 99 ? 12.028 -5.640 -18.869 1.00 50.31 99 THR A CA 1
ATOM 758 C C . THR A 1 99 ? 13.296 -5.840 -19.692 1.00 50.31 99 THR A C 1
ATOM 760 O O . THR A 1 99 ? 13.335 -6.755 -20.511 1.00 50.31 99 THR A O 1
ATOM 763 N N . PHE A 1 100 ? 14.267 -4.936 -19.520 1.00 51.34 100 PHE A N 1
ATOM 764 C CA . PHE A 1 100 ? 15.622 -4.940 -20.085 1.00 51.34 100 PHE A CA 1
ATOM 765 C C . PHE A 1 100 ? 15.968 -6.188 -20.924 1.00 51.34 100 PHE A C 1
ATOM 767 O O . PHE A 1 100 ? 16.441 -7.190 -20.385 1.00 51.34 100 PHE A O 1
ATOM 774 N N . GLN A 1 101 ? 15.720 -6.125 -22.237 1.00 39.03 101 GLN A N 1
ATOM 775 C CA . GLN A 1 101 ? 16.279 -7.075 -23.210 1.00 39.03 101 GLN A CA 1
ATOM 776 C C . GLN A 1 101 ? 17.711 -6.702 -23.586 1.00 39.03 101 GLN A C 1
ATOM 778 O O . GLN A 1 101 ? 17.989 -5.488 -23.720 1.00 39.03 101 GLN A O 1
#

pLDDT: mean 75.54, std 21.47, range [23.2, 96.81]

Secondary structure (DSSP, 8-state):
----PPP-----SS---S-EEEEEEEEEEEEE--SS-TTEEEEEEEEEEEEEEEEEETTEEEEEEEEEEEEEEEEEEESSSS-EEEEEEEEEEESS-----